Protein AF-A0ABD4SJQ8-F1 (afdb_monomer_lite)

Secondary structure (DSSP, 8-state):
----S-SHHHHTS-BTT------HHHHHHHHHHHH-TT--EEEE-S-HHHHHHHHHHHHHHHT-TT--SS------B---S-SS--SSB-HHHHHHHHHHHHTTT---B-GGGGG-S---GGGGGGGB-GGGPPEEEEE-

Foldseek 3Di:
DDPPPDQCCQAPNWAKQPDDDDDPVCVCVVVCVVVPFQPDWDWFFPDPVLVVQLVVQLCCLAANVVSDPHGDHMEIHHLFFFQPDDHNYHDLSSSLNSNPPRRPPDQQFDPVCRGGGGGDPVCSLVRGDPNGRIDTPDTD

Radius of gyration: 14.93 Å; chains: 1; bounding box: 33×36×36 Å

Sequence (140 aa):
MPGGGNIVNWLWTQLKDNNSQKTKTHWIDYWSKKAGKNKIQIWRPKDKAMREKVANYADYRFWSSTHSLTKNRHINYQIIQGTSAFNPNYCSRMVWQSFYHGSGNKNVIQTSTAGLTYIFPGALVNTFTSKYRPYKVGTY

pLDDT: mean 91.23, std 7.54, range [61.28, 98.25]

Organism: Lactobacillus delbrueckii subsp. lactis (NCBI:txid29397)

Structure (mmCIF, N/CA/C/O backbone):
data_AF-A0ABD4SJQ8-F1
#
_entry.id   AF-A0ABD4SJQ8-F1
#
loop_
_atom_site.group_PDB
_atom_site.id
_atom_site.type_symbol
_atom_site.label_atom_id
_atom_site.label_alt_id
_atom_site.label_comp_id
_atom_site.label_asym_id
_atom_site.label_entity_id
_atom_site.label_seq_id
_atom_site.pdbx_PDB_ins_code
_atom_site.Cartn_x
_atom_site.Cartn_y
_atom_site.Cartn_z
_atom_site.occupancy
_atom_site.B_iso_or_equiv
_atom_site.auth_seq_id
_atom_site.auth_comp_id
_atom_site.auth_asym_id
_atom_site.auth_atom_id
_atom_site.pdbx_PDB_model_num
ATOM 1 N N . MET A 1 1 ? 6.906 1.919 -4.989 1.00 69.88 1 MET A N 1
ATOM 2 C CA . MET A 1 1 ? 6.807 1.998 -6.458 1.00 69.88 1 MET A CA 1
ATOM 3 C C . MET A 1 1 ? 6.798 3.455 -6.912 1.00 69.88 1 MET A C 1
ATOM 5 O O . MET A 1 1 ? 5.724 4.042 -7.028 1.00 69.88 1 MET A O 1
ATOM 9 N N . PRO A 1 2 ? 7.973 4.088 -7.070 1.00 70.50 2 PRO A N 1
ATOM 10 C CA . PRO A 1 2 ? 8.077 5.393 -7.718 1.00 70.50 2 PRO A CA 1
ATOM 11 C C . PRO A 1 2 ? 7.833 5.251 -9.224 1.00 70.50 2 PRO A C 1
ATOM 13 O O . PRO A 1 2 ? 8.439 4.396 -9.847 1.00 70.50 2 PRO A O 1
ATOM 16 N N . GLY A 1 3 ? 7.005 6.102 -9.831 1.00 61.28 3 GLY A N 1
ATOM 17 C CA . GLY A 1 3 ? 6.809 6.054 -11.283 1.00 61.28 3 GLY A CA 1
ATOM 18 C C . GLY A 1 3 ? 8.084 6.373 -12.067 1.00 61.28 3 GLY A C 1
ATOM 19 O O . GLY A 1 3 ? 8.266 5.852 -13.141 1.00 61.28 3 GLY A O 1
ATOM 20 N N . GLY A 1 4 ? 9.024 7.174 -11.560 1.00 63.06 4 GLY A N 1
ATOM 21 C CA . GLY A 1 4 ? 10.221 7.510 -12.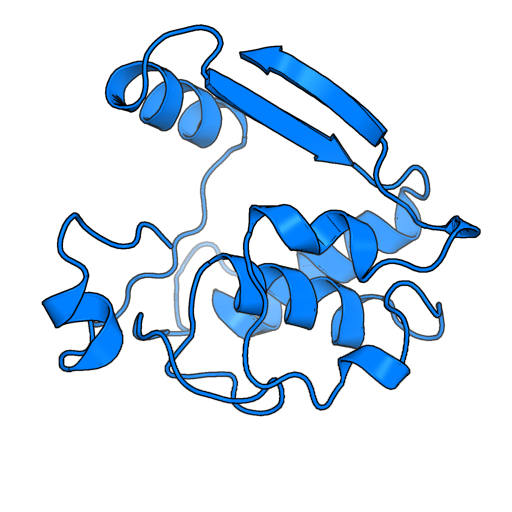347 1.00 63.06 4 GLY A CA 1
ATOM 22 C C . GLY A 1 4 ? 9.908 8.462 -13.508 1.00 63.06 4 GLY A C 1
ATOM 23 O O . GLY A 1 4 ? 10.136 8.136 -14.663 1.00 63.06 4 GLY A O 1
ATOM 24 N N . GLY A 1 5 ? 9.345 9.629 -13.175 1.00 65.00 5 GLY A N 1
ATOM 25 C CA . GLY A 1 5 ? 9.390 10.892 -13.931 1.00 65.00 5 GLY A CA 1
ATOM 26 C C . GLY A 1 5 ? 8.798 10.994 -15.345 1.00 65.00 5 GLY A C 1
ATOM 27 O O . GLY A 1 5 ? 8.558 12.115 -15.770 1.00 65.00 5 GLY A O 1
ATOM 28 N N . ASN A 1 6 ? 8.558 9.903 -16.074 1.00 74.62 6 ASN A N 1
ATOM 29 C CA . ASN A 1 6 ? 8.202 9.955 -17.493 1.00 74.62 6 ASN A CA 1
ATOM 30 C C . ASN A 1 6 ? 6.951 9.116 -17.795 1.00 74.62 6 ASN A C 1
ATOM 32 O O . ASN A 1 6 ? 7.002 7.890 -17.781 1.00 74.62 6 ASN A O 1
ATOM 36 N N . ILE A 1 7 ? 5.843 9.789 -18.121 1.00 74.44 7 ILE A N 1
ATOM 37 C CA . ILE A 1 7 ? 4.544 9.170 -18.430 1.00 74.44 7 ILE A CA 1
ATOM 38 C C . ILE A 1 7 ? 4.594 8.222 -19.639 1.00 74.44 7 ILE A C 1
ATOM 40 O O . ILE A 1 7 ? 3.905 7.202 -19.641 1.00 74.44 7 ILE A O 1
ATOM 44 N N . VAL A 1 8 ? 5.449 8.497 -20.632 1.00 72.38 8 VAL A N 1
ATOM 45 C CA . VAL A 1 8 ? 5.659 7.604 -21.784 1.00 72.38 8 VAL A CA 1
ATOM 46 C C . VAL A 1 8 ? 6.221 6.275 -21.295 1.00 72.38 8 VAL A C 1
ATOM 48 O O . VAL A 1 8 ? 5.725 5.220 -21.678 1.00 72.38 8 VAL A O 1
ATOM 51 N N . ASN A 1 9 ? 7.157 6.318 -20.345 1.00 72.25 9 ASN A N 1
ATOM 52 C CA . ASN A 1 9 ? 7.696 5.115 -19.720 1.00 72.25 9 ASN A CA 1
ATOM 53 C C . ASN A 1 9 ? 6.724 4.412 -18.770 1.00 72.25 9 ASN A C 1
ATOM 55 O O . ASN A 1 9 ? 7.033 3.341 -18.270 1.00 72.25 9 ASN A O 1
ATOM 59 N N . TRP A 1 10 ? 5.578 5.011 -18.453 1.00 78.50 10 TRP A N 1
ATOM 60 C CA . TRP A 1 10 ? 4.562 4.362 -17.622 1.00 78.50 10 TRP A CA 1
ATOM 61 C C . TRP A 1 10 ? 3.525 3.656 -18.475 1.00 78.50 10 TRP A C 1
ATOM 63 O O . TRP A 1 10 ? 2.957 2.668 -18.025 1.00 78.50 10 TRP A O 1
ATOM 73 N N . LEU A 1 11 ? 3.265 4.167 -19.677 1.00 80.81 11 LEU A N 1
ATOM 74 C CA . LEU A 1 11 ? 2.263 3.629 -20.592 1.00 80.81 11 LEU A CA 1
ATOM 75 C C . LEU A 1 11 ? 2.880 2.627 -21.577 1.00 80.81 11 LEU A C 1
ATOM 77 O O . LEU A 1 11 ? 2.298 1.571 -21.816 1.00 80.81 11 LEU A O 1
ATOM 81 N N . TRP A 1 12 ? 4.077 2.921 -22.088 1.00 77.56 12 TRP A N 1
ATOM 82 C CA . TRP A 1 12 ? 4.669 2.215 -23.230 1.00 77.56 12 TRP A CA 1
ATOM 83 C C . TRP A 1 12 ? 5.901 1.381 -22.893 1.00 77.56 12 TRP A C 1
ATOM 85 O O . TRP A 1 12 ? 6.202 0.431 -23.610 1.00 77.56 12 TRP A O 1
ATOM 95 N N . THR A 1 13 ? 6.604 1.693 -21.803 1.00 78.19 13 THR A N 1
ATOM 96 C CA . THR A 1 13 ? 7.737 0.885 -21.331 1.00 78.19 13 THR A CA 1
ATOM 97 C C . THR A 1 13 ? 7.471 0.360 -19.921 1.00 78.19 13 THR A C 1
ATOM 99 O O . THR A 1 13 ? 6.574 0.823 -19.221 1.00 78.19 13 THR A O 1
ATOM 102 N N . GLN A 1 14 ? 8.180 -0.698 -19.525 1.00 84.94 14 GLN A N 1
ATOM 103 C CA . GLN A 1 14 ? 8.078 -1.266 -18.183 1.00 84.94 14 GLN A CA 1
ATOM 104 C C . GLN A 1 14 ? 9.319 -0.892 -17.385 1.00 84.94 14 GLN A C 1
ATOM 106 O O . GLN A 1 14 ? 10.432 -1.257 -17.770 1.00 84.94 14 GLN A O 1
ATOM 111 N N . LEU A 1 15 ? 9.147 -0.240 -16.232 1.00 89.00 15 LEU A N 1
ATOM 112 C CA . LEU A 1 15 ? 10.263 -0.071 -15.300 1.00 89.00 15 LEU A CA 1
ATOM 113 C C . LEU A 1 15 ? 10.409 -1.346 -14.485 1.00 89.00 15 LEU A C 1
ATOM 115 O O . LEU A 1 15 ? 9.573 -1.648 -13.630 1.00 89.00 15 LEU A O 1
ATOM 119 N N . LYS A 1 16 ? 11.454 -2.113 -14.782 1.00 91.38 16 LYS A N 1
ATOM 120 C CA . LYS A 1 16 ? 11.667 -3.421 -14.169 1.00 91.38 16 LYS A CA 1
ATOM 121 C C . LYS A 1 16 ? 11.888 -3.306 -12.662 1.00 91.38 16 LYS A C 1
ATOM 123 O O . LYS A 1 16 ? 12.525 -2.373 -12.184 1.00 91.38 16 LYS A O 1
ATOM 128 N N . ASP A 1 17 ? 11.355 -4.284 -11.940 1.00 90.81 17 ASP A N 1
ATOM 129 C CA . ASP A 1 17 ? 11.630 -4.526 -10.522 1.00 90.81 17 ASP A CA 1
ATOM 130 C C . ASP A 1 17 ? 11.452 -3.327 -9.557 1.00 90.81 17 ASP A C 1
ATOM 132 O O . ASP A 1 17 ? 12.250 -3.077 -8.653 1.00 90.81 17 ASP A O 1
ATOM 136 N N . ASN A 1 18 ? 10.373 -2.565 -9.719 1.00 89.94 18 ASN A N 1
ATOM 137 C CA . ASN A 1 18 ? 10.247 -1.213 -9.166 1.00 89.94 18 ASN A CA 1
ATOM 138 C C . ASN A 1 18 ? 9.454 -1.122 -7.835 1.00 89.94 18 ASN A C 1
ATOM 140 O O . ASN A 1 18 ? 9.038 -0.052 -7.371 1.00 89.94 18 ASN A O 1
ATOM 144 N N . ASN A 1 19 ? 9.196 -2.254 -7.189 1.00 92.19 19 ASN A N 1
ATOM 145 C CA . ASN A 1 19 ? 8.655 -2.351 -5.830 1.00 92.19 19 ASN A CA 1
ATOM 146 C C . ASN A 1 19 ? 9.774 -2.347 -4.769 1.00 92.19 19 ASN A C 1
ATOM 148 O O . ASN A 1 19 ? 10.890 -2.800 -5.012 1.00 92.19 19 ASN A O 1
ATOM 152 N N . SER A 1 20 ? 9.478 -1.826 -3.575 1.00 91.31 20 SER A N 1
ATOM 153 C CA . SER A 1 20 ? 10.463 -1.659 -2.497 1.00 91.31 20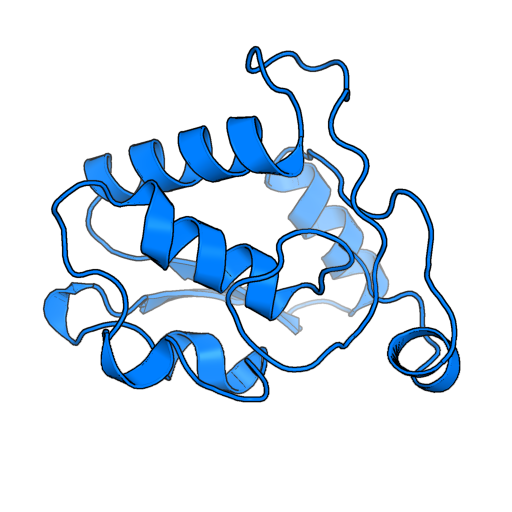 SER A CA 1
ATOM 154 C C . SER A 1 20 ? 9.811 -1.732 -1.120 1.00 91.31 20 SER A C 1
ATOM 156 O O . SER A 1 20 ? 8.759 -1.112 -0.935 1.00 91.31 20 SER A O 1
ATOM 158 N N . GLN A 1 21 ? 10.486 -2.344 -0.150 1.00 91.38 21 GLN A N 1
ATOM 159 C CA . GLN A 1 21 ? 10.155 -2.259 1.273 1.00 91.38 21 GLN A CA 1
ATOM 160 C C . GLN A 1 21 ? 11.025 -1.179 1.943 1.00 91.38 21 GLN A C 1
ATOM 162 O O . GLN A 1 21 ? 12.218 -1.067 1.662 1.00 91.38 21 GLN A O 1
ATOM 167 N N . LYS A 1 22 ? 10.422 -0.315 2.766 1.00 90.31 22 LYS A N 1
ATOM 168 C CA . LYS A 1 22 ? 11.111 0.773 3.482 1.00 90.31 22 LYS A CA 1
ATOM 169 C C . LYS A 1 22 ? 10.453 0.994 4.838 1.00 90.31 22 LYS A C 1
ATOM 171 O O . LYS A 1 22 ? 9.242 0.823 4.967 1.00 90.31 22 LYS A O 1
ATOM 176 N N . THR A 1 23 ? 11.226 1.447 5.821 1.00 90.56 23 THR A N 1
ATOM 177 C CA . THR A 1 23 ? 10.653 1.937 7.080 1.00 90.56 23 THR A CA 1
ATOM 178 C C . THR A 1 23 ? 9.833 3.205 6.831 1.00 90.56 23 THR A C 1
ATOM 180 O O . THR A 1 23 ? 10.082 3.949 5.877 1.00 90.56 23 THR A O 1
ATOM 183 N N . LYS A 1 24 ? 8.854 3.477 7.704 1.00 86.62 24 LYS A N 1
ATOM 184 C CA . LYS A 1 24 ? 8.017 4.685 7.621 1.00 86.62 24 LYS A CA 1
ATOM 185 C C . LYS A 1 24 ? 8.872 5.957 7.584 1.00 86.62 24 LYS A C 1
ATOM 187 O O . LYS A 1 24 ? 8.643 6.800 6.724 1.00 86.62 24 LYS A O 1
ATOM 192 N N . THR A 1 25 ? 9.834 6.080 8.500 1.00 89.06 25 THR A N 1
ATOM 193 C CA . THR A 1 25 ? 10.702 7.261 8.623 1.00 89.06 25 THR A CA 1
ATOM 194 C C . THR A 1 25 ? 11.511 7.471 7.352 1.00 89.06 25 THR A C 1
ATOM 196 O O . THR A 1 25 ? 11.397 8.520 6.732 1.00 89.06 25 THR A O 1
ATOM 199 N N . HIS A 1 26 ? 12.194 6.427 6.865 1.00 90.56 26 HIS A N 1
ATOM 200 C CA . HIS A 1 26 ? 12.933 6.519 5.608 1.00 90.56 26 HIS A CA 1
ATOM 201 C C . HIS A 1 26 ? 12.013 6.901 4.437 1.00 90.56 26 HIS A C 1
ATOM 203 O O . HIS A 1 26 ? 12.415 7.656 3.553 1.00 90.56 26 HIS A O 1
ATOM 209 N N . TRP A 1 27 ? 10.795 6.355 4.366 1.00 89.19 27 TRP A N 1
ATOM 210 C CA . TRP A 1 27 ? 9.871 6.676 3.278 1.00 89.19 27 TRP A CA 1
ATOM 211 C C . TRP A 1 27 ? 9.448 8.149 3.310 1.00 89.19 27 TRP A C 1
ATOM 213 O O . TRP A 1 27 ? 9.512 8.806 2.273 1.00 89.19 27 TRP A O 1
ATOM 223 N N . ILE A 1 28 ? 9.064 8.666 4.482 1.00 88.25 28 ILE A N 1
ATOM 224 C CA . ILE A 1 28 ? 8.676 10.073 4.650 1.00 88.25 28 ILE A CA 1
ATOM 225 C C . ILE A 1 28 ? 9.863 10.977 4.317 1.00 88.25 28 ILE A C 1
ATOM 227 O O . ILE A 1 28 ? 9.736 11.818 3.436 1.00 88.25 28 ILE A O 1
ATOM 231 N N . ASP A 1 29 ? 11.032 10.742 4.912 1.00 89.25 29 ASP A N 1
ATOM 232 C CA . ASP A 1 29 ? 12.210 11.594 4.721 1.00 89.25 29 ASP A CA 1
ATOM 233 C C . ASP A 1 29 ? 12.663 11.645 3.259 1.00 89.25 29 ASP A C 1
ATOM 235 O O . ASP A 1 29 ? 12.963 12.717 2.727 1.00 89.25 29 ASP A O 1
ATOM 239 N N . TYR A 1 30 ? 12.694 10.488 2.589 1.00 88.38 30 TYR A N 1
ATOM 240 C CA . TYR A 1 30 ? 13.072 10.401 1.179 1.00 88.38 30 TYR A CA 1
ATOM 241 C C . TYR A 1 30 ? 12.147 11.250 0.304 1.00 88.38 30 TYR A C 1
ATOM 243 O O . TYR A 1 30 ? 12.610 12.019 -0.541 1.00 88.38 30 TYR A O 1
ATOM 251 N N . TRP A 1 31 ? 10.834 11.123 0.500 1.00 86.38 31 TRP A N 1
ATOM 252 C CA . TRP A 1 31 ? 9.876 11.853 -0.317 1.00 86.38 31 TRP A CA 1
ATOM 253 C C . TRP A 1 31 ? 9.765 13.321 0.085 1.00 86.38 31 TRP A C 1
ATOM 255 O O . TRP A 1 31 ? 9.581 14.141 -0.807 1.00 86.38 31 TRP A O 1
ATOM 265 N N . SER A 1 32 ? 9.917 13.685 1.363 1.00 86.88 32 SER A N 1
ATOM 266 C CA . SER A 1 32 ? 9.873 15.086 1.807 1.00 86.88 32 SER A CA 1
ATOM 267 C C . SER A 1 32 ? 11.014 15.879 1.176 1.00 86.88 32 SER A C 1
ATOM 269 O O . SER A 1 32 ? 10.813 17.010 0.737 1.00 86.88 32 SER A O 1
ATOM 271 N N . LYS A 1 33 ? 12.197 15.262 1.039 1.00 87.38 33 LYS A N 1
ATOM 272 C CA . LYS A 1 33 ? 13.334 15.847 0.310 1.00 87.38 33 LYS A CA 1
ATOM 273 C C . LYS A 1 33 ? 13.045 16.032 -1.182 1.00 87.38 33 LYS A C 1
ATOM 275 O O . LYS A 1 33 ? 13.502 17.004 -1.768 1.00 87.38 33 LYS A O 1
ATOM 280 N N . LYS A 1 34 ? 12.298 15.111 -1.798 1.00 84.62 34 LYS A N 1
ATOM 281 C CA . LYS A 1 34 ? 12.059 15.096 -3.251 1.00 84.62 34 LYS A CA 1
ATOM 282 C C . LYS A 1 34 ? 10.858 15.935 -3.698 1.00 84.62 34 LYS A C 1
ATOM 284 O O . LYS A 1 34 ? 10.911 16.546 -4.755 1.00 84.62 34 LYS A O 1
ATOM 289 N N . ALA A 1 35 ? 9.772 15.923 -2.930 1.00 81.19 35 ALA A N 1
ATOM 290 C CA . ALA A 1 35 ? 8.525 16.621 -3.242 1.00 81.19 35 ALA A CA 1
ATOM 291 C C . ALA A 1 35 ? 8.434 18.010 -2.587 1.00 81.19 35 ALA A C 1
ATOM 293 O O . ALA A 1 35 ? 7.605 18.819 -2.997 1.00 81.19 35 ALA A O 1
ATOM 294 N N . GLY A 1 36 ? 9.273 18.286 -1.584 1.00 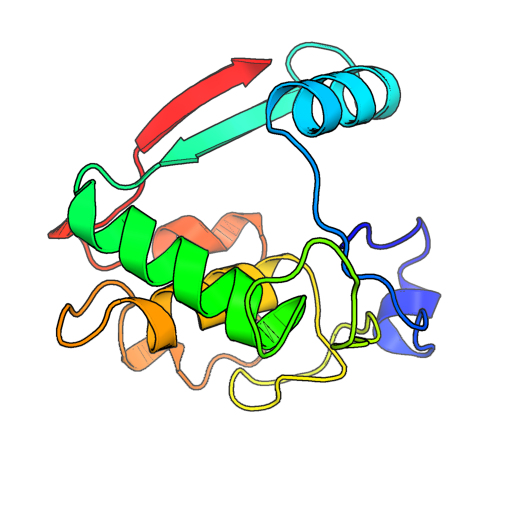79.31 36 GLY A N 1
ATOM 295 C CA . GLY A 1 36 ? 9.184 19.469 -0.734 1.00 79.31 36 GLY A CA 1
ATOM 296 C C . GLY A 1 36 ? 8.352 19.222 0.530 1.00 79.31 36 GLY A C 1
ATOM 297 O O . GLY A 1 36 ? 7.517 18.316 0.587 1.00 79.31 36 GLY A O 1
ATOM 298 N N . LYS A 1 37 ? 8.594 20.044 1.560 1.00 77.06 37 LYS A N 1
ATOM 299 C CA . LYS A 1 37 ? 7.869 19.992 2.842 1.00 77.06 37 LYS A CA 1
ATOM 300 C C . LYS A 1 37 ? 6.367 20.226 2.637 1.00 77.06 37 LYS A C 1
ATOM 302 O O . LYS A 1 37 ? 5.973 21.014 1.776 1.00 77.06 37 LYS A O 1
ATOM 307 N N . ASN A 1 38 ? 5.539 19.598 3.470 1.00 80.56 38 ASN A N 1
ATOM 308 C CA . ASN A 1 38 ? 4.074 19.729 3.479 1.00 80.56 38 ASN A CA 1
ATOM 309 C C . ASN A 1 38 ? 3.363 19.237 2.203 1.00 80.56 38 ASN A C 1
ATOM 311 O O . ASN A 1 38 ? 2.237 19.651 1.911 1.00 80.56 38 ASN A O 1
ATOM 315 N N . LYS A 1 39 ? 4.000 18.358 1.424 1.00 85.81 39 LYS A N 1
ATOM 316 C CA . LYS A 1 39 ? 3.422 17.781 0.196 1.00 85.81 39 LYS A CA 1
ATOM 317 C C . LYS A 1 39 ? 3.006 16.325 0.359 1.00 85.81 39 LYS A C 1
ATOM 319 O O . LYS A 1 39 ? 2.292 15.798 -0.492 1.00 85.81 39 LYS A O 1
ATOM 324 N N . ILE A 1 40 ? 3.400 15.674 1.452 1.00 88.44 40 ILE A N 1
ATOM 325 C CA . ILE A 1 40 ? 3.093 14.268 1.696 1.00 88.44 40 ILE A CA 1
ATOM 326 C C . ILE A 1 40 ? 1.942 14.181 2.671 1.00 88.44 40 ILE A C 1
ATOM 328 O O . ILE A 1 40 ? 1.968 14.772 3.744 1.00 88.44 40 ILE A O 1
ATOM 332 N N . GLN A 1 41 ? 0.935 13.392 2.322 1.00 90.25 41 GLN A N 1
ATOM 333 C CA . GLN A 1 41 ? -0.180 13.113 3.211 1.00 90.25 41 GLN A CA 1
ATOM 334 C C . GLN A 1 41 ? -0.193 11.640 3.581 1.00 90.25 41 GLN A C 1
ATOM 336 O O . GLN A 1 41 ? -0.049 10.770 2.723 1.00 90.25 41 GLN A O 1
ATOM 341 N N . ILE A 1 42 ? -0.424 11.362 4.860 1.00 90.94 42 ILE A N 1
ATOM 342 C CA . ILE A 1 42 ? -0.646 10.002 5.341 1.00 90.94 42 ILE A CA 1
ATOM 343 C C . ILE A 1 42 ? -2.131 9.828 5.612 1.00 90.94 42 ILE A C 1
ATOM 345 O O . ILE A 1 42 ? -2.718 10.568 6.399 1.00 90.94 42 ILE A O 1
ATOM 349 N N . TRP A 1 43 ? -2.720 8.818 4.983 1.00 94.81 43 TRP A N 1
ATOM 350 C CA . TRP A 1 43 ? -4.115 8.431 5.152 1.00 94.81 43 TRP A CA 1
ATOM 351 C C . TRP A 1 43 ? -4.184 7.017 5.720 1.00 94.81 43 TRP A C 1
ATOM 353 O O . TRP A 1 43 ? -3.368 6.163 5.366 1.00 94.81 43 TRP A O 1
ATOM 363 N N . ARG A 1 44 ? -5.121 6.759 6.638 1.00 95.75 44 ARG A N 1
ATOM 364 C CA . ARG A 1 44 ? -5.173 5.484 7.366 1.00 95.75 44 ARG A CA 1
ATOM 365 C C . ARG A 1 44 ? -6.608 5.050 7.692 1.00 95.75 44 ARG A C 1
ATOM 367 O O . ARG A 1 44 ? -7.355 5.843 8.255 1.00 95.7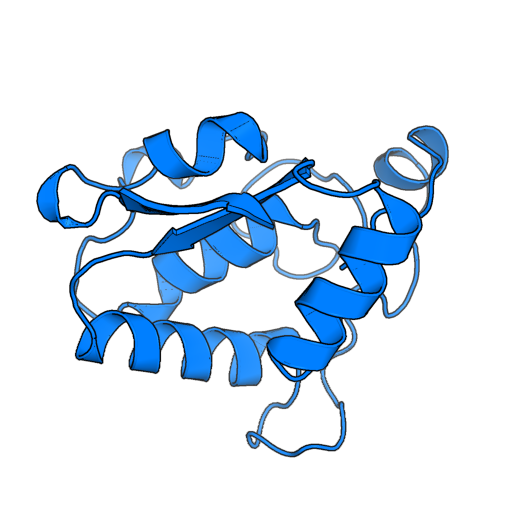5 44 ARG A O 1
ATOM 374 N N . PRO A 1 45 ? -6.997 3.793 7.416 1.00 96.62 45 PRO A N 1
ATOM 375 C CA . PRO A 1 45 ? -8.205 3.196 7.995 1.00 96.62 45 PRO A CA 1
ATOM 376 C C . PRO A 1 45 ? -8.109 3.033 9.522 1.00 96.62 45 PRO A C 1
ATOM 378 O O . PRO A 1 45 ? -7.047 2.696 10.045 1.00 96.62 45 PRO A O 1
ATOM 381 N N . LYS A 1 46 ? -9.210 3.206 10.262 1.00 96.31 46 LYS A N 1
ATOM 382 C CA . LYS A 1 46 ? -9.192 3.112 11.740 1.00 96.31 46 LYS A CA 1
ATOM 383 C C . LYS A 1 46 ? -8.865 1.700 12.255 1.00 96.31 46 LYS A C 1
ATOM 385 O O . LYS A 1 46 ? -8.050 1.553 13.164 1.00 96.31 46 LYS A O 1
ATOM 390 N N . ASP A 1 47 ? -9.437 0.670 11.633 1.00 96.94 47 ASP A N 1
ATOM 391 C CA . ASP A 1 47 ? -9.311 -0.737 12.046 1.00 96.94 47 ASP A CA 1
ATOM 392 C C . ASP A 1 47 ? -7.853 -1.236 11.983 1.00 96.94 47 ASP A C 1
ATOM 394 O O . ASP A 1 47 ? -7.280 -1.397 10.903 1.00 96.94 47 ASP A O 1
ATOM 398 N N . LYS A 1 48 ? -7.237 -1.455 13.153 1.00 96.38 48 LYS A N 1
ATOM 399 C CA . LYS A 1 48 ? -5.831 -1.870 13.275 1.00 96.38 48 LYS A CA 1
ATOM 400 C C . LYS A 1 48 ? -5.594 -3.295 12.781 1.00 96.38 48 LYS A C 1
ATOM 402 O O . LYS A 1 48 ? -4.711 -3.483 11.950 1.00 96.38 48 LYS A O 1
ATOM 407 N N . ALA A 1 49 ? -6.400 -4.252 13.233 1.00 96.31 49 ALA A N 1
ATOM 408 C CA . ALA A 1 49 ? -6.237 -5.659 12.874 1.00 96.31 49 ALA A CA 1
ATOM 409 C C . ALA A 1 49 ? -6.401 -5.879 11.361 1.00 96.31 49 ALA A C 1
ATOM 411 O O . ALA A 1 49 ? -5.667 -6.651 10.751 1.00 96.31 49 ALA A O 1
ATOM 412 N N . MET A 1 50 ? -7.329 -5.156 10.722 1.00 97.50 50 MET A N 1
ATOM 413 C CA . MET A 1 50 ? -7.461 -5.174 9.263 1.00 97.50 50 MET A CA 1
ATOM 414 C C . MET A 1 50 ? -6.210 -4.624 8.571 1.00 97.50 50 MET A C 1
ATOM 416 O O . MET A 1 50 ? -5.705 -5.252 7.643 1.00 97.50 50 MET A O 1
ATOM 420 N N . ARG A 1 51 ? -5.679 -3.480 9.028 1.00 96.56 51 ARG A N 1
ATOM 421 C CA . ARG A 1 51 ? -4.463 -2.889 8.445 1.00 96.56 51 ARG A CA 1
ATOM 422 C C . ARG A 1 51 ? -3.261 -3.824 8.535 1.00 96.56 51 ARG A C 1
ATOM 424 O O . ARG A 1 51 ? -2.471 -3.858 7.601 1.00 96.56 51 ARG A O 1
ATOM 431 N N . GLU A 1 52 ? -3.125 -4.562 9.630 1.00 97.06 52 GLU A N 1
ATOM 432 C CA . GLU A 1 52 ? -2.049 -5.541 9.814 1.00 97.06 52 GLU A CA 1
ATOM 433 C C . GLU A 1 52 ? -2.183 -6.714 8.840 1.00 97.06 52 GLU A C 1
ATOM 435 O O . GLU A 1 52 ? -1.197 -7.098 8.217 1.00 97.06 52 GLU A O 1
ATOM 440 N N . LYS A 1 53 ? -3.398 -7.230 8.619 1.00 98.00 53 LYS A N 1
ATOM 441 C CA . LYS A 1 53 ? -3.646 -8.258 7.592 1.00 98.00 53 LYS A CA 1
ATOM 442 C C . LYS A 1 53 ? -3.304 -7.762 6.188 1.00 98.00 53 LYS A C 1
ATOM 444 O O . LYS A 1 53 ? -2.595 -8.442 5.453 1.00 98.00 53 LYS A O 1
ATOM 449 N N . VAL A 1 54 ? -3.731 -6.545 5.852 1.00 98.25 54 VAL A N 1
ATOM 450 C CA . VAL A 1 54 ? -3.430 -5.920 4.557 1.00 98.25 54 VAL A CA 1
ATOM 451 C C . VAL A 1 54 ? -1.929 -5.697 4.373 1.00 98.25 54 VAL A C 1
ATOM 453 O O . VAL A 1 54 ? -1.411 -5.944 3.287 1.00 98.25 54 VAL A O 1
ATOM 456 N N . ALA A 1 55 ? -1.219 -5.263 5.418 1.00 96.69 55 ALA A N 1
ATOM 457 C CA . ALA A 1 55 ? 0.231 -5.087 5.374 1.00 96.69 55 ALA A CA 1
ATOM 458 C C . ALA A 1 55 ? 0.960 -6.421 5.156 1.00 96.69 55 ALA A C 1
ATOM 460 O O . ALA A 1 55 ? 1.820 -6.493 4.282 1.00 96.69 55 ALA A O 1
ATOM 461 N N . ASN A 1 56 ? 0.567 -7.477 5.880 1.00 97.50 56 ASN A N 1
ATOM 462 C CA . ASN A 1 56 ? 1.096 -8.827 5.668 1.00 97.50 56 ASN A CA 1
ATOM 463 C C . ASN A 1 56 ? 0.838 -9.299 4.233 1.00 97.50 56 ASN A C 1
ATOM 465 O O . ASN A 1 56 ? 1.759 -9.724 3.545 1.00 97.50 56 ASN A O 1
ATOM 469 N N . TYR A 1 57 ? -0.390 -9.161 3.731 1.00 98.06 57 TYR A N 1
ATOM 470 C CA . TYR A 1 57 ? -0.704 -9.546 2.357 1.00 98.06 57 TYR A CA 1
ATOM 471 C C . TYR A 1 57 ? 0.133 -8.775 1.328 1.00 98.06 57 TYR A C 1
ATOM 473 O O . TYR A 1 57 ? 0.649 -9.372 0.385 1.00 98.06 57 TYR A O 1
ATOM 481 N N . ALA A 1 58 ? 0.285 -7.458 1.500 1.00 97.62 58 ALA A N 1
ATOM 482 C CA . ALA A 1 58 ? 1.079 -6.634 0.595 1.00 97.62 58 ALA A CA 1
ATOM 483 C C . ALA A 1 58 ? 2.547 -7.084 0.560 1.00 97.62 58 ALA A C 1
ATOM 485 O O . ALA A 1 58 ? 3.136 -7.179 -0.515 1.00 97.62 58 ALA A O 1
ATOM 486 N N . ASP A 1 59 ? 3.111 -7.399 1.723 1.00 97.06 59 ASP A N 1
ATOM 487 C CA . ASP A 1 59 ? 4.470 -7.909 1.858 1.00 97.06 59 ASP A CA 1
ATOM 488 C C . ASP A 1 59 ? 4.636 -9.286 1.188 1.00 97.06 59 ASP A C 1
ATOM 490 O O . ASP A 1 59 ? 5.472 -9.449 0.297 1.00 97.06 59 ASP A O 1
ATOM 494 N N . TYR A 1 60 ? 3.745 -10.234 1.489 1.00 97.31 60 TYR A N 1
ATOM 495 C CA . TYR A 1 60 ? 3.718 -11.561 0.863 1.00 97.31 60 TYR A CA 1
ATOM 496 C C . TYR A 1 60 ? 3.601 -11.500 -0.669 1.00 97.31 60 TYR A C 1
ATOM 498 O O . TYR A 1 60 ? 4.300 -12.197 -1.420 1.00 97.31 60 TYR A O 1
ATOM 506 N N . ARG A 1 61 ? 2.669 -10.670 -1.151 1.00 97.12 61 ARG A N 1
ATOM 507 C CA . ARG A 1 61 ? 2.281 -10.618 -2.562 1.00 97.12 61 ARG A CA 1
ATOM 508 C C . ARG A 1 61 ? 3.275 -9.835 -3.405 1.00 97.12 61 ARG A C 1
ATOM 510 O O . ARG A 1 61 ? 3.555 -10.240 -4.533 1.00 97.12 61 ARG A O 1
ATOM 517 N N . PHE A 1 62 ? 3.773 -8.720 -2.876 1.00 97.00 62 PHE A N 1
ATOM 518 C CA . PHE A 1 62 ? 4.537 -7.733 -3.630 1.00 97.00 62 PHE A CA 1
ATOM 519 C C . PHE A 1 62 ? 5.959 -7.529 -3.115 1.00 97.00 62 PHE A C 1
ATOM 521 O O . PHE A 1 62 ? 6.608 -6.621 -3.614 1.00 97.00 62 PHE A O 1
ATOM 528 N N . TRP A 1 63 ? 6.476 -8.296 -2.154 1.00 96.75 63 TRP A N 1
ATOM 529 C CA . TRP A 1 63 ? 7.875 -8.172 -1.719 1.00 96.75 63 TRP A CA 1
ATOM 530 C C . TRP A 1 63 ? 8.570 -9.522 -1.538 1.00 96.75 63 TRP A C 1
ATOM 532 O O . TRP A 1 63 ? 9.535 -9.812 -2.254 1.00 96.75 63 TRP A O 1
ATOM 542 N N . SER A 1 64 ? 8.065 -10.354 -0.627 1.00 97.25 64 SER A N 1
ATOM 543 C CA . SER A 1 64 ? 8.683 -11.626 -0.264 1.00 97.25 64 SER A CA 1
ATOM 544 C C . SER A 1 64 ? 7.638 -12.682 0.066 1.00 97.25 64 SER A C 1
ATOM 546 O O . SER A 1 64 ? 6.857 -12.513 0.995 1.00 97.25 64 SER A O 1
ATOM 548 N N . SER A 1 65 ? 7.649 -13.815 -0.641 1.00 96.50 65 SER A N 1
ATOM 549 C CA . SER A 1 65 ? 6.710 -14.924 -0.395 1.00 96.50 65 SER A CA 1
ATOM 550 C C . SER A 1 65 ? 6.835 -15.572 0.990 1.00 96.50 65 SER A C 1
ATOM 552 O O . SER A 1 65 ? 6.009 -16.414 1.330 1.00 96.50 65 SER A O 1
ATOM 554 N N . THR A 1 66 ? 7.867 -15.222 1.756 1.00 96.56 66 THR A N 1
ATOM 555 C CA . THR A 1 66 ? 8.156 -15.739 3.101 1.00 96.56 66 THR A CA 1
ATOM 556 C C . THR A 1 66 ? 8.251 -14.630 4.149 1.00 96.56 66 THR A C 1
ATOM 558 O O . THR A 1 66 ? 8.737 -14.880 5.247 1.00 96.56 66 THR A O 1
ATOM 561 N N . HIS A 1 67 ? 7.825 -13.405 3.821 1.00 94.69 67 HIS A N 1
ATOM 562 C CA . HIS A 1 67 ? 7.979 -12.223 4.680 1.00 94.69 67 HIS A CA 1
ATOM 563 C C . HIS A 1 67 ? 9.430 -11.857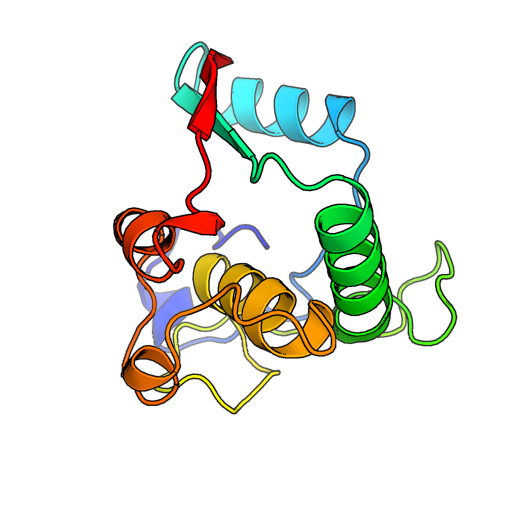 5.025 1.00 94.69 67 HIS A C 1
ATOM 565 O O . HIS A 1 67 ? 9.710 -11.200 6.028 1.00 94.69 67 HIS A O 1
ATOM 571 N N . SER A 1 68 ? 10.379 -12.283 4.189 1.00 93.88 68 SER A N 1
ATOM 572 C CA . SER A 1 68 ? 11.790 -11.967 4.377 1.00 93.88 68 SER A CA 1
ATOM 573 C C . SER A 1 68 ? 12.097 -10.511 4.021 1.00 93.88 68 SER A C 1
ATOM 575 O O . SER A 1 68 ? 11.478 -9.908 3.142 1.00 93.88 68 SER A O 1
ATOM 577 N N . LEU A 1 69 ? 13.140 -9.967 4.650 1.00 92.44 69 LEU A N 1
ATOM 578 C CA . LEU A 1 69 ? 13.767 -8.715 4.222 1.00 92.44 69 LEU A CA 1
ATOM 579 C C . LEU A 1 69 ? 14.438 -8.852 2.847 1.00 92.44 69 LEU A C 1
ATOM 581 O O . LEU A 1 69 ? 14.672 -7.848 2.181 1.00 92.44 69 LEU A O 1
ATOM 585 N N . THR A 1 70 ? 14.711 -10.078 2.395 1.00 95.12 70 THR A N 1
ATOM 586 C CA . THR A 1 70 ? 15.190 -10.343 1.039 1.00 95.12 70 THR A CA 1
ATOM 587 C C . THR A 1 70 ? 14.015 -10.416 0.071 1.00 95.12 70 THR A C 1
ATOM 589 O O . THR A 1 70 ? 13.098 -11.234 0.213 1.00 95.12 70 THR A O 1
ATOM 592 N N . LYS A 1 71 ? 14.068 -9.558 -0.947 1.00 95.94 71 LYS A N 1
ATOM 593 C CA . LYS A 1 71 ? 13.093 -9.500 -2.033 1.00 95.94 71 LYS A CA 1
ATOM 594 C C . LYS A 1 71 ? 13.157 -10.763 -2.889 1.00 95.94 71 LYS A C 1
ATOM 596 O O . LYS A 1 71 ? 14.229 -11.127 -3.360 1.00 95.94 71 LYS A O 1
ATOM 601 N N . ASN A 1 72 ? 12.002 -11.368 -3.155 1.00 96.88 72 ASN A N 1
ATOM 602 C CA . ASN A 1 72 ? 11.862 -12.422 -4.171 1.00 96.88 72 ASN A CA 1
ATOM 603 C C . ASN A 1 72 ? 10.635 -12.229 -5.086 1.00 96.88 72 ASN A C 1
ATOM 605 O O . ASN A 1 72 ? 10.373 -13.036 -5.978 1.00 96.88 72 ASN A O 1
ATOM 609 N N . ARG A 1 73 ? 9.861 -11.156 -4.874 1.00 96.69 73 ARG A N 1
ATOM 610 C CA . ARG A 1 73 ? 8.773 -10.728 -5.755 1.00 96.69 73 ARG A CA 1
ATOM 611 C C . ARG A 1 73 ? 9.214 -9.497 -6.535 1.00 96.69 73 ARG A C 1
ATOM 613 O O . ARG A 1 73 ? 9.361 -8.413 -5.966 1.00 96.69 73 ARG A O 1
ATOM 620 N N . HIS A 1 74 ? 9.369 -9.663 -7.841 1.00 95.31 74 HIS A N 1
ATOM 621 C CA . HIS A 1 74 ? 9.824 -8.609 -8.740 1.00 95.31 74 HIS A CA 1
ATOM 622 C C . HIS A 1 74 ? 8.654 -8.080 -9.569 1.00 95.31 74 HIS A C 1
ATOM 624 O O . HIS A 1 74 ? 8.124 -8.787 -10.427 1.00 95.31 74 HIS A O 1
ATOM 630 N N . ILE A 1 75 ? 8.206 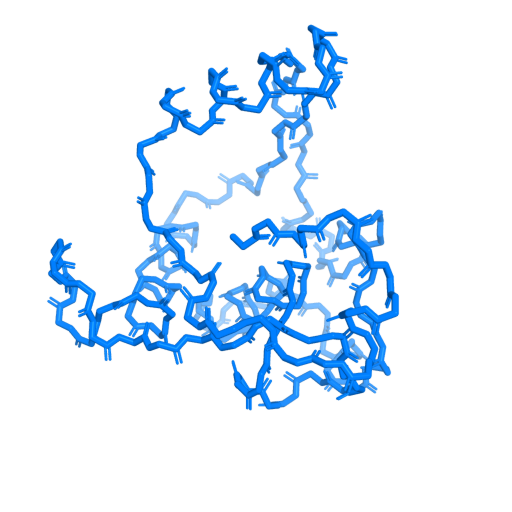-6.856 -9.275 1.00 95.31 75 ILE A N 1
ATOM 631 C CA . ILE A 1 75 ? 7.028 -6.253 -9.910 1.00 95.31 75 ILE A CA 1
ATOM 632 C C . ILE A 1 75 ? 7.477 -5.110 -10.817 1.00 95.31 75 ILE A C 1
ATOM 634 O O . ILE A 1 75 ? 8.057 -4.124 -10.356 1.00 95.31 75 ILE A O 1
ATOM 638 N N . ASN A 1 76 ? 7.170 -5.220 -12.105 1.00 94.25 76 ASN A N 1
ATOM 639 C CA . ASN A 1 76 ? 7.445 -4.174 -13.082 1.00 94.25 76 ASN A CA 1
ATOM 640 C C . ASN A 1 76 ? 6.428 -3.043 -12.928 1.00 94.25 76 ASN A C 1
ATOM 642 O O . ASN A 1 76 ? 5.247 -3.295 -12.694 1.00 94.25 76 ASN A O 1
ATOM 646 N N . TYR A 1 77 ? 6.864 -1.794 -13.072 1.00 93.31 77 TYR A N 1
ATOM 647 C CA . TYR A 1 77 ? 5.961 -0.650 -13.093 1.00 93.31 77 TYR A CA 1
ATOM 648 C C . TYR A 1 77 ? 5.427 -0.407 -14.500 1.00 93.31 77 TYR A C 1
ATOM 650 O O . TYR A 1 77 ? 6.220 -0.185 -15.413 1.00 93.31 77 TYR A O 1
ATOM 658 N N . GLN A 1 78 ? 4.104 -0.402 -14.646 1.00 92.56 78 GLN A N 1
ATOM 659 C CA . GLN A 1 78 ? 3.400 0.048 -15.846 1.00 92.56 78 GLN A CA 1
ATOM 660 C C . GLN A 1 78 ? 1.948 0.379 -15.489 1.00 92.56 78 GLN A C 1
ATOM 662 O O . GLN A 1 78 ? 1.305 -0.339 -14.717 1.00 92.56 78 GLN A O 1
ATOM 667 N N . ILE A 1 79 ? 1.418 1.450 -16.070 1.00 91.25 79 ILE A N 1
ATOM 668 C CA . ILE A 1 79 ? -0.005 1.774 -16.045 1.00 91.25 79 ILE A CA 1
ATOM 669 C C . ILE A 1 79 ? -0.682 0.907 -17.103 1.00 91.25 79 ILE A C 1
ATOM 671 O O . ILE A 1 79 ? -0.643 1.203 -18.293 1.00 91.25 79 ILE A O 1
ATOM 675 N N . ILE A 1 80 ? -1.303 -0.175 -16.647 1.00 91.75 80 ILE A N 1
ATOM 676 C CA . ILE A 1 80 ? -2.116 -1.058 -17.485 1.00 91.75 80 ILE A CA 1
ATOM 677 C C . ILE A 1 80 ? -3.573 -1.012 -17.030 1.00 91.75 80 ILE A C 1
ATOM 679 O O . ILE A 1 80 ? -3.873 -0.638 -15.891 1.00 91.75 80 ILE A O 1
ATOM 683 N N . GLN A 1 81 ? -4.465 -1.430 -17.921 1.00 92.38 81 GLN A N 1
ATOM 684 C CA . GLN A 1 81 ? -5.891 -1.499 -17.636 1.00 92.38 81 GLN A CA 1
ATOM 685 C C . GLN A 1 81 ? -6.233 -2.641 -16.670 1.00 92.38 81 GLN A C 1
ATOM 687 O O . GLN A 1 81 ? -5.552 -3.669 -16.614 1.00 92.38 81 GLN A O 1
ATOM 692 N N . GLY A 1 82 ? -7.313 -2.446 -15.916 1.00 91.38 82 GLY A N 1
ATOM 693 C CA . GLY A 1 82 ? -7.913 -3.447 -15.046 1.00 91.38 82 GLY A CA 1
ATOM 694 C C . GLY A 1 82 ? -7.226 -3.610 -13.688 1.00 91.38 82 GLY A C 1
ATOM 695 O O . GLY A 1 82 ? -6.175 -3.037 -13.379 1.00 91.38 82 GLY A O 1
ATOM 696 N N . THR A 1 83 ? -7.852 -4.434 -12.854 1.00 91.31 83 THR A N 1
ATOM 697 C CA . THR A 1 83 ? -7.544 -4.625 -11.425 1.00 91.31 83 THR A CA 1
ATOM 698 C C . THR A 1 83 ? -7.075 -6.041 -11.084 1.00 91.31 83 THR A C 1
ATOM 700 O O . THR A 1 83 ? -6.561 -6.248 -9.988 1.00 91.31 83 THR A O 1
ATOM 703 N N . SER A 1 84 ? -7.220 -7.010 -11.991 1.00 89.38 84 SER A N 1
ATOM 704 C CA . SER A 1 84 ? -6.970 -8.436 -11.728 1.00 89.38 84 SER A CA 1
ATOM 705 C C . SER A 1 84 ? -5.497 -8.843 -11.854 1.00 89.38 84 SER A C 1
ATOM 707 O O . SER A 1 84 ? -5.017 -9.686 -11.097 1.00 89.38 84 SER A O 1
ATOM 709 N N . ALA A 1 85 ? -4.755 -8.240 -12.786 1.00 92.19 85 ALA A N 1
ATOM 710 C CA . ALA A 1 85 ? -3.342 -8.538 -12.996 1.00 92.19 85 ALA A CA 1
ATOM 711 C C . ALA A 1 85 ? -2.453 -7.884 -11.924 1.00 92.19 85 ALA A C 1
ATOM 713 O O . ALA A 1 85 ? -2.599 -6.705 -11.593 1.00 92.19 85 ALA A O 1
ATOM 714 N N . PHE A 1 86 ? -1.485 -8.642 -11.402 1.00 94.31 86 PHE A N 1
ATOM 715 C CA . PHE A 1 86 ? -0.595 -8.187 -10.324 1.00 94.31 86 PHE A CA 1
ATOM 716 C C . PHE A 1 86 ? 0.795 -7.739 -10.803 1.00 94.31 86 PHE A C 1
ATOM 718 O O . PHE A 1 86 ? 1.480 -7.046 -10.051 1.00 94.31 86 PHE A O 1
ATOM 725 N N . ASN A 1 87 ? 1.205 -8.111 -12.022 1.00 94.56 87 ASN A N 1
ATOM 726 C CA . ASN A 1 87 ? 2.461 -7.708 -12.665 1.00 94.56 87 ASN A CA 1
ATOM 727 C C . ASN A 1 87 ? 2.241 -7.592 -14.195 1.00 94.56 87 ASN A C 1
ATOM 729 O O . ASN A 1 87 ? 1.692 -8.540 -14.757 1.00 94.56 87 ASN A O 1
ATOM 733 N N . PRO A 1 88 ? 2.620 -6.484 -14.867 1.00 93.81 88 PRO A N 1
ATOM 734 C CA . PRO A 1 88 ? 3.139 -5.234 -14.294 1.00 93.81 88 PRO A CA 1
ATOM 735 C C . PRO A 1 88 ? 2.108 -4.576 -13.374 1.00 93.81 88 PRO A C 1
ATOM 737 O O . PRO A 1 88 ? 0.989 -5.061 -13.272 1.00 93.81 88 PRO A O 1
ATOM 740 N N . ASN A 1 89 ? 2.474 -3.541 -12.622 1.00 94.94 89 ASN A N 1
ATOM 741 C CA . ASN A 1 89 ? 1.595 -2.853 -11.673 1.00 94.94 89 ASN A CA 1
ATOM 742 C C . ASN A 1 89 ? 1.948 -1.373 -11.540 1.00 94.94 89 ASN A C 1
ATOM 744 O O . ASN A 1 89 ? 2.980 -0.930 -12.020 1.00 94.94 89 ASN A O 1
ATOM 748 N N . TYR A 1 90 ? 1.113 -0.596 -10.861 1.00 93.62 90 TYR A N 1
ATOM 749 C CA . TYR A 1 90 ? 1.393 0.808 -10.572 1.00 93.62 90 TYR A CA 1
ATOM 750 C C . TYR A 1 90 ? 0.959 1.172 -9.154 1.00 93.62 90 TYR A C 1
ATOM 752 O O . TYR A 1 90 ? 0.273 0.413 -8.468 1.00 93.62 90 TYR A O 1
ATOM 760 N N . CYS A 1 91 ? 1.411 2.338 -8.689 1.00 92.25 91 CYS A N 1
ATOM 761 C CA . CYS A 1 91 ? 1.392 2.707 -7.274 1.00 92.25 91 CYS A CA 1
ATOM 762 C C . CYS A 1 91 ? 0.007 2.579 -6.622 1.00 92.25 91 CYS A C 1
ATOM 764 O O . CYS A 1 91 ? -0.122 1.920 -5.594 1.00 92.25 91 CYS A O 1
ATOM 766 N N . SER A 1 92 ? -1.025 3.172 -7.215 1.00 94.75 92 SER A N 1
ATOM 767 C CA . SER A 1 92 ? -2.382 3.181 -6.665 1.00 94.75 92 SER A CA 1
ATOM 768 C C . SER A 1 92 ? -3.096 1.839 -6.804 1.00 94.75 92 SER A C 1
ATOM 770 O O . SER A 1 92 ? -3.791 1.438 -5.871 1.00 94.75 92 SER A O 1
ATOM 772 N N . ARG A 1 93 ? -2.888 1.098 -7.900 1.00 96.06 93 ARG A N 1
ATOM 773 C CA . ARG A 1 93 ? -3.474 -0.240 -8.048 1.00 96.06 93 ARG A CA 1
ATOM 774 C C . ARG A 1 93 ? -2.886 -1.246 -7.069 1.00 96.06 93 ARG A C 1
ATOM 776 O O . ARG A 1 93 ? -3.645 -2.007 -6.483 1.00 96.06 93 ARG A O 1
ATOM 783 N N . MET A 1 94 ? -1.578 -1.215 -6.826 1.00 96.56 94 MET A N 1
ATOM 784 C CA . MET A 1 94 ? -0.946 -2.085 -5.829 1.00 96.56 94 MET A CA 1
ATOM 785 C C . MET A 1 94 ? -1.536 -1.853 -4.426 1.00 96.56 94 MET A C 1
ATOM 787 O O . MET A 1 94 ? -1.803 -2.812 -3.698 1.00 96.56 94 MET A O 1
ATOM 791 N N . VAL A 1 95 ? -1.809 -0.594 -4.052 1.00 96.94 95 VAL A N 1
ATOM 792 C CA . VAL A 1 95 ? -2.483 -0.280 -2.778 1.00 96.94 95 VAL A CA 1
ATOM 793 C C . VAL A 1 95 ? -3.928 -0.782 -2.783 1.00 96.94 95 VAL A C 1
ATOM 795 O O . VAL A 1 95 ? -4.334 -1.442 -1.829 1.00 96.94 95 VAL A O 1
ATOM 798 N N . TRP A 1 96 ? -4.687 -0.536 -3.855 1.00 97.62 96 TRP A N 1
ATOM 799 C CA . TRP A 1 96 ? -6.058 -1.041 -3.999 1.00 97.62 96 TRP A CA 1
ATOM 800 C C . TRP A 1 96 ? -6.119 -2.567 -3.858 1.00 97.62 96 TRP A C 1
ATOM 802 O O . TRP A 1 96 ? -6.866 -3.070 -3.023 1.00 97.62 96 TRP A O 1
ATOM 812 N N . GLN A 1 97 ? -5.263 -3.302 -4.577 1.00 97.50 97 GLN A N 1
ATOM 813 C CA . GLN A 1 97 ? -5.195 -4.768 -4.539 1.00 97.50 97 GLN A CA 1
ATOM 814 C C . GLN A 1 97 ? -4.827 -5.287 -3.148 1.00 97.50 97 GLN A C 1
ATOM 816 O O . GLN A 1 97 ? -5.347 -6.315 -2.716 1.00 97.50 97 GLN A O 1
ATOM 821 N N . SER A 1 98 ? -3.958 -4.571 -2.430 1.00 97.94 98 SER A N 1
ATOM 822 C CA . SER A 1 98 ? -3.593 -4.929 -1.058 1.00 97.94 98 SER A CA 1
ATOM 823 C C . SER A 1 98 ? -4.808 -4.888 -0.130 1.00 97.94 98 SER A C 1
ATOM 825 O O . SER A 1 98 ? -5.018 -5.817 0.643 1.00 97.94 98 SER A O 1
ATOM 827 N N . PHE A 1 99 ? -5.645 -3.851 -0.227 1.00 98.12 99 PHE A N 1
ATOM 828 C CA . PHE A 1 99 ? -6.865 -3.753 0.580 1.00 98.12 99 PHE A CA 1
ATOM 829 C C . PHE A 1 99 ? -7.985 -4.681 0.098 1.00 98.12 99 PHE A C 1
ATOM 831 O O . PHE A 1 99 ? -8.690 -5.249 0.931 1.00 98.12 99 PHE A O 1
ATOM 838 N N . TYR A 1 100 ? -8.145 -4.847 -1.217 1.00 97.50 100 TYR A N 1
ATOM 839 C CA . TYR A 1 100 ? -9.201 -5.673 -1.804 1.00 97.50 100 TYR A CA 1
ATOM 840 C C . TYR A 1 100 ? -9.008 -7.161 -1.484 1.00 97.50 100 TYR A C 1
ATOM 842 O O . TYR A 1 100 ? -9.951 -7.822 -1.071 1.00 97.50 100 TYR A O 1
ATOM 850 N N . HIS A 1 101 ? -7.780 -7.679 -1.598 1.00 97.12 101 HIS A N 1
ATOM 851 C CA . HIS A 1 101 ? -7.493 -9.100 -1.368 1.00 97.12 101 HIS A CA 1
ATOM 852 C C . HIS A 1 101 ? -6.960 -9.406 0.041 1.00 97.12 101 HIS A C 1
ATOM 854 O O . HIS A 1 101 ? -7.171 -10.496 0.561 1.00 97.12 101 HIS A O 1
ATOM 860 N N . GLY A 1 102 ? -6.264 -8.458 0.675 1.00 97.62 102 GLY A N 1
ATOM 861 C CA . GLY A 1 102 ? -5.564 -8.679 1.946 1.00 97.62 102 GLY A CA 1
ATOM 862 C C . GLY A 1 102 ? -6.387 -8.418 3.205 1.00 97.62 102 GLY A C 1
ATOM 863 O O . GLY A 1 102 ? -5.889 -8.599 4.314 1.00 97.62 102 GLY A O 1
ATOM 864 N N . SER A 1 103 ? -7.635 -7.969 3.075 1.00 96.94 103 SER A N 1
ATOM 865 C CA . SER A 1 103 ? -8.487 -7.622 4.221 1.00 96.94 103 SER A CA 1
ATOM 866 C C . SER A 1 103 ? -9.235 -8.818 4.834 1.00 96.94 103 SER A C 1
ATOM 868 O O . SER A 1 103 ? -9.908 -8.664 5.861 1.00 96.94 103 SER A O 1
ATOM 870 N N . GLY A 1 104 ? -9.071 -10.022 4.271 1.00 92.12 104 GLY A N 1
ATOM 871 C CA . GLY A 1 104 ? -9.804 -11.228 4.665 1.00 92.12 104 GLY A CA 1
ATOM 872 C C . GLY A 1 104 ? -11.291 -11.096 4.332 1.00 92.12 104 GLY A C 1
ATOM 873 O O . GLY A 1 104 ? -11.646 -10.575 3.285 1.00 92.12 104 GLY A O 1
ATOM 874 N N . ASN A 1 105 ? -12.171 -11.489 5.254 1.00 92.94 105 ASN A N 1
ATOM 875 C CA . ASN A 1 105 ? -13.627 -11.431 5.044 1.00 92.94 105 ASN A CA 1
ATOM 876 C C . ASN A 1 105 ? -14.228 -10.020 5.238 1.00 92.94 105 ASN A C 1
ATOM 878 O O . ASN A 1 105 ? -15.444 -9.872 5.345 1.00 92.94 105 ASN A O 1
ATOM 882 N N . LYS A 1 106 ? -13.401 -8.972 5.378 1.00 95.50 106 LYS A N 1
ATOM 883 C CA . LYS A 1 106 ? -13.881 -7.597 5.581 1.00 95.50 106 LYS A CA 1
ATOM 884 C C . LYS A 1 106 ? -14.058 -6.905 4.231 1.00 95.50 106 LYS A C 1
ATOM 886 O O . LYS A 1 106 ? -13.098 -6.740 3.491 1.00 95.50 106 LYS A O 1
ATOM 891 N N . ASN A 1 107 ? -15.248 -6.369 3.979 1.00 94.88 107 ASN A N 1
ATOM 892 C CA . ASN A 1 107 ? -15.547 -5.587 2.774 1.00 94.88 107 ASN A CA 1
ATOM 893 C C . ASN A 1 107 ? -14.951 -4.168 2.861 1.00 94.88 107 ASN A C 1
ATOM 895 O O . ASN A 1 107 ? -15.664 -3.189 3.093 1.00 94.88 107 ASN A O 1
ATOM 899 N N . VAL A 1 108 ? -13.624 -4.056 2.746 1.00 97.50 108 VAL A N 1
ATOM 900 C CA . VAL A 1 108 ? -12.882 -2.786 2.878 1.00 97.50 108 VAL A CA 1
ATOM 901 C C . VAL A 1 108 ? -12.983 -1.926 1.623 1.00 97.50 108 VAL A C 1
ATOM 903 O O . VAL A 1 108 ? -13.154 -0.712 1.719 1.00 97.50 108 VAL A O 1
ATOM 906 N N . ILE A 1 109 ? -12.895 -2.559 0.458 1.00 97.56 109 ILE A N 1
ATOM 907 C CA . ILE A 1 109 ? -13.012 -1.929 -0.855 1.00 97.56 109 ILE A CA 1
ATOM 908 C C . ILE A 1 109 ? -14.380 -2.279 -1.441 1.00 97.56 109 ILE A C 1
ATOM 910 O O . ILE A 1 109 ? -14.868 -3.394 -1.271 1.00 97.56 109 ILE A O 1
ATOM 914 N N . GLN A 1 110 ? -15.011 -1.320 -2.112 1.00 96.31 110 GLN A N 1
ATOM 915 C CA . GLN A 1 110 ? -16.287 -1.518 -2.793 1.00 96.31 110 GLN A CA 1
ATOM 916 C C . GLN A 1 110 ? -16.110 -2.522 -3.938 1.00 96.31 110 GLN A C 1
ATOM 918 O O . GLN A 1 110 ? -15.276 -2.317 -4.823 1.00 96.31 110 GLN A O 1
ATOM 923 N N . THR A 1 111 ? -16.904 -3.591 -3.948 1.00 92.69 111 THR A N 1
ATOM 924 C CA . THR A 1 111 ? -16.820 -4.662 -4.958 1.00 92.69 111 THR A CA 1
ATOM 925 C C . THR A 1 111 ? -17.080 -4.161 -6.375 1.00 92.69 111 THR A C 1
ATOM 927 O O . THR A 1 111 ? -16.441 -4.631 -7.310 1.00 92.69 111 THR A O 1
ATOM 930 N N . SER A 1 112 ? -17.916 -3.131 -6.536 1.00 91.50 112 SER A N 1
ATOM 931 C CA . SER A 1 112 ? -18.146 -2.439 -7.813 1.00 91.50 112 SER A CA 1
ATOM 932 C C . SER A 1 112 ? -16.869 -1.867 -8.443 1.00 91.50 112 SER A C 1
ATOM 934 O O . SER A 1 112 ? -16.815 -1.664 -9.652 1.00 91.50 112 SER A O 1
ATOM 936 N N . THR A 1 113 ? -15.811 -1.641 -7.656 1.00 92.38 113 THR A N 1
ATOM 937 C CA . THR A 1 113 ? -14.529 -1.131 -8.168 1.00 92.38 113 THR A CA 1
ATOM 938 C C . THR A 1 113 ? -13.617 -2.222 -8.735 1.00 92.38 113 THR A C 1
ATOM 940 O O . THR A 1 113 ? -12.600 -1.907 -9.353 1.00 92.38 113 THR A O 1
ATOM 943 N N . ALA A 1 114 ? -13.987 -3.500 -8.585 1.00 86.38 114 ALA A N 1
ATOM 944 C CA . ALA A 1 114 ? -13.196 -4.650 -9.021 1.00 86.38 114 ALA A CA 1
ATOM 945 C C . ALA A 1 114 ? -13.109 -4.833 -10.547 1.00 86.38 114 ALA A C 1
ATOM 947 O O . ALA A 1 114 ? -12.413 -5.737 -10.991 1.00 86.38 114 ALA A O 1
ATOM 948 N N . GLY A 1 115 ? -13.738 -3.966 -11.342 1.00 85.81 115 GLY A N 1
ATOM 949 C CA . GLY A 1 115 ? -13.625 -3.930 -12.806 1.00 85.81 115 GLY A CA 1
ATOM 950 C C . GLY A 1 115 ? -13.181 -2.577 -13.365 1.00 85.81 115 GLY A C 1
ATOM 951 O O . GLY A 1 115 ? -13.296 -2.356 -14.566 1.00 85.81 115 GLY A O 1
ATOM 952 N N . LEU A 1 116 ? -12.708 -1.648 -12.524 1.00 91.31 116 LEU A N 1
ATOM 953 C CA . LEU A 1 116 ? -12.283 -0.333 -13.005 1.00 91.31 116 LEU A CA 1
ATOM 954 C C . LEU A 1 116 ? -11.103 -0.447 -13.973 1.00 91.31 116 LEU A C 1
ATOM 956 O O . LEU A 1 116 ? -10.115 -1.132 -13.700 1.00 91.31 116 LEU A O 1
ATOM 960 N N . THR A 1 117 ? -11.169 0.315 -15.064 1.00 92.50 117 THR A N 1
ATOM 961 C CA . THR A 1 117 ? -10.082 0.408 -16.043 1.00 92.50 117 THR A CA 1
ATOM 962 C C . THR A 1 117 ? -8.800 0.927 -15.397 1.00 92.50 117 THR A C 1
ATOM 964 O O . THR A 1 117 ? -7.732 0.368 -15.626 1.00 92.50 117 THR A O 1
ATOM 967 N N . TYR A 1 118 ? -8.900 1.951 -14.542 1.00 93.19 118 TYR A N 1
ATOM 968 C CA . TYR A 1 118 ? -7.763 2.520 -13.821 1.00 93.19 118 TYR A CA 1
ATOM 969 C C . TYR A 1 118 ? -8.135 2.913 -12.392 1.00 93.19 118 TYR A C 1
ATOM 971 O O . TYR A 1 118 ? -9.236 3.387 -12.121 1.00 93.19 118 TYR A O 1
ATOM 979 N N . ILE A 1 119 ? -7.172 2.782 -11.480 1.00 94.69 119 ILE A N 1
ATOM 980 C CA . ILE A 1 119 ? -7.269 3.268 -10.105 1.00 94.69 119 ILE A CA 1
ATOM 981 C C . ILE A 1 119 ? -6.408 4.521 -9.980 1.00 94.69 119 ILE A C 1
ATOM 983 O O . ILE A 1 119 ? -5.194 4.431 -9.831 1.00 94.69 119 ILE A O 1
ATOM 987 N N . PHE A 1 120 ? -6.994 5.712 -10.005 1.00 92.12 120 PHE A N 1
ATOM 988 C CA . PHE A 1 120 ? -6.209 6.938 -9.842 1.00 92.12 120 PHE A CA 1
ATOM 989 C C . PHE A 1 120 ? -5.787 7.152 -8.377 1.00 92.12 120 PHE A C 1
ATOM 991 O O . PHE A 1 120 ? -6.612 6.959 -7.481 1.00 92.12 120 PHE A O 1
ATOM 998 N N . PRO A 1 121 ? -4.547 7.608 -8.093 1.00 90.69 121 PRO A N 1
ATOM 999 C CA . PRO A 1 121 ? -4.100 7.864 -6.721 1.00 90.69 121 PRO A CA 1
ATOM 1000 C C . PRO A 1 121 ? -5.029 8.795 -5.933 1.00 90.69 121 PRO A C 1
ATOM 1002 O O . PRO A 1 121 ? -5.363 8.498 -4.789 1.00 90.69 121 PRO A O 1
ATOM 1005 N N . GLY A 1 122 ? -5.507 9.875 -6.562 1.00 89.75 122 GLY A N 1
ATOM 1006 C CA . GLY A 1 122 ? -6.435 10.825 -5.936 1.00 89.75 122 GLY A CA 1
ATOM 1007 C C . GLY A 1 122 ? -7.839 10.261 -5.685 1.00 89.75 122 GLY A C 1
ATOM 1008 O O . GLY A 1 122 ? -8.534 10.730 -4.791 1.00 89.75 122 GLY A O 1
ATOM 1009 N N . ALA A 1 123 ? -8.244 9.222 -6.421 1.00 91.44 123 ALA A N 1
ATOM 1010 C CA . ALA A 1 123 ? -9.547 8.576 -6.272 1.00 91.44 123 ALA A CA 1
ATOM 1011 C C . ALA A 1 123 ? -9.517 7.376 -5.311 1.00 91.44 123 ALA A C 1
ATOM 1013 O O . ALA A 1 123 ? -10.568 6.840 -4.967 1.00 91.44 123 ALA A O 1
ATOM 1014 N N . LEU A 1 124 ? -8.335 6.950 -4.851 1.00 94.19 124 LEU A N 1
ATOM 1015 C CA . LEU A 1 124 ? -8.168 5.712 -4.091 1.00 94.19 124 LEU A CA 1
ATOM 1016 C C . LEU A 1 124 ? -9.038 5.676 -2.826 1.00 94.19 124 LEU A C 1
ATOM 1018 O O . LEU A 1 124 ? -9.683 4.667 -2.559 1.00 94.19 124 LEU A O 1
ATOM 1022 N N . VAL A 1 125 ? -9.126 6.785 -2.085 1.00 94.19 125 VAL A N 1
ATOM 1023 C CA . VAL A 1 125 ? -9.965 6.892 -0.874 1.00 94.19 125 VAL A CA 1
ATOM 1024 C C . VAL A 1 125 ? -11.451 6.661 -1.187 1.00 94.19 125 VAL A C 1
ATOM 1026 O O . VAL A 1 125 ? -12.173 6.119 -0.352 1.00 94.19 125 VAL A O 1
ATOM 1029 N N . ASN A 1 126 ? -11.907 7.001 -2.395 1.00 94.25 126 ASN A N 1
ATOM 1030 C CA . ASN A 1 126 ? -13.296 6.812 -2.822 1.00 94.25 126 ASN A CA 1
ATOM 1031 C C . ASN A 1 126 ? -13.631 5.361 -3.176 1.00 94.25 126 ASN A C 1
ATOM 1033 O O . ASN A 1 126 ? -14.805 5.034 -3.279 1.00 94.25 126 ASN A O 1
ATOM 1037 N N . THR A 1 127 ? -12.630 4.486 -3.307 1.00 96.31 127 THR A N 1
ATOM 1038 C CA . THR A 1 127 ? -12.852 3.049 -3.532 1.00 96.31 127 THR A CA 1
ATOM 1039 C C . THR A 1 127 ? -13.174 2.283 -2.247 1.00 96.31 127 THR A C 1
ATOM 1041 O O . THR A 1 127 ? -13.656 1.156 -2.307 1.00 96.31 127 THR A O 1
ATOM 1044 N N . PHE A 1 128 ? -12.936 2.876 -1.072 1.00 97.75 128 PHE A N 1
ATOM 1045 C CA . PHE A 1 128 ? -13.228 2.247 0.215 1.00 97.75 128 PHE A CA 1
ATOM 1046 C C . PHE A 1 128 ? -14.724 2.292 0.521 1.00 97.75 128 PHE A C 1
ATOM 1048 O O . PHE A 1 128 ? -15.412 3.256 0.182 1.00 97.75 128 PHE A O 1
ATOM 1055 N N . THR A 1 129 ? -15.231 1.278 1.216 1.00 97.81 129 THR A N 1
ATOM 1056 C CA . THR A 1 129 ? -16.568 1.350 1.817 1.00 97.81 129 THR A CA 1
ATOM 1057 C C . THR A 1 129 ? -16.573 2.362 2.965 1.00 97.81 129 THR A C 1
ATOM 1059 O O . THR A 1 129 ? -15.550 2.587 3.622 1.00 97.81 129 THR A O 1
ATOM 1062 N N . SER A 1 130 ? -17.729 2.970 3.249 1.00 95.25 130 SER A N 1
ATOM 1063 C CA . SER A 1 130 ? -17.847 4.057 4.235 1.00 95.25 130 SER A CA 1
ATOM 1064 C C . SER A 1 130 ? -17.276 3.693 5.610 1.00 95.25 130 SER A C 1
ATOM 1066 O O . SER A 1 130 ? -16.599 4.508 6.232 1.00 95.25 130 SER A O 1
ATOM 1068 N N . LYS A 1 131 ? -17.459 2.440 6.052 1.00 95.44 131 LYS A N 1
ATOM 1069 C CA . LYS A 1 131 ? -16.948 1.925 7.335 1.00 95.44 131 LYS A CA 1
ATOM 1070 C C . LYS A 1 131 ? -15.418 1.935 7.435 1.00 95.44 131 LYS A C 1
ATOM 1072 O O . LYS A 1 131 ? -14.876 2.102 8.526 1.00 95.44 131 LYS A O 1
ATOM 1077 N N . TYR A 1 132 ? -14.723 1.731 6.317 1.00 97.00 132 TYR A N 1
ATOM 1078 C CA . TYR A 1 132 ? -13.266 1.589 6.278 1.00 97.00 132 TYR A CA 1
ATOM 1079 C C . TYR A 1 132 ? -12.559 2.768 5.610 1.00 97.00 132 TYR A C 1
ATOM 1081 O O . TYR A 1 132 ? -11.335 2.725 5.457 1.00 97.00 132 TYR A O 1
ATOM 1089 N N . ARG A 1 133 ? -13.302 3.822 5.245 1.00 96.12 133 ARG A N 1
ATOM 1090 C CA . ARG A 1 133 ? -12.766 5.010 4.580 1.00 96.12 133 ARG A CA 1
ATOM 1091 C C . ARG A 1 133 ? -11.580 5.582 5.377 1.00 96.12 133 ARG A C 1
ATOM 1093 O O . ARG A 1 133 ? -11.733 5.899 6.561 1.00 96.12 133 ARG A O 1
ATOM 1100 N N . PRO A 1 134 ? -10.389 5.700 4.761 1.00 97.19 134 PRO A N 1
ATOM 1101 C CA . PRO A 1 134 ? -9.232 6.294 5.409 1.00 97.19 134 PRO A CA 1
ATOM 1102 C C . PRO A 1 134 ? -9.501 7.735 5.843 1.00 97.19 134 PRO A C 1
ATOM 1104 O O . PRO A 1 134 ? -10.113 8.506 5.105 1.00 97.19 134 PRO A O 1
ATOM 1107 N N . TYR A 1 135 ? -8.971 8.117 7.002 1.00 96.00 135 TYR A N 1
ATOM 1108 C CA . TYR A 1 135 ? -8.896 9.516 7.422 1.00 96.00 135 TYR A CA 1
ATOM 1109 C C . TYR A 1 135 ? -7.467 10.037 7.251 1.00 96.00 135 TYR A C 1
ATOM 1111 O O . TYR A 1 135 ? -6.503 9.260 7.284 1.00 96.00 135 TYR A O 1
ATOM 1119 N N . LYS A 1 136 ? -7.324 11.352 7.071 1.00 95.12 136 LYS A N 1
ATOM 1120 C CA . LYS A 1 136 ? -6.018 12.009 7.011 1.00 95.12 136 LYS A CA 1
ATOM 1121 C C . LYS A 1 136 ? -5.400 12.022 8.409 1.00 95.12 136 LYS A C 1
ATOM 1123 O O . LYS A 1 136 ? -5.942 12.624 9.326 1.00 95.12 136 LYS A O 1
ATOM 1128 N N . VAL A 1 137 ? -4.265 11.348 8.558 1.00 94.69 137 VAL A N 1
ATOM 1129 C CA . VAL A 1 137 ? -3.484 11.300 9.802 1.00 94.69 137 VAL A CA 1
ATOM 1130 C C . VAL A 1 137 ? -2.642 12.562 9.957 1.00 94.69 137 VAL A C 1
ATOM 1132 O O . VAL A 1 137 ? -2.489 13.060 11.063 1.00 94.69 137 VAL A O 1
ATOM 1135 N N . GLY A 1 138 ? -2.082 13.070 8.857 1.00 91.88 138 GLY A N 1
ATOM 1136 C CA . GLY A 1 138 ? -1.219 14.245 8.891 1.00 91.88 138 GLY A CA 1
ATOM 1137 C C . GLY A 1 138 ? -0.647 14.616 7.529 1.00 91.88 138 GLY A C 1
ATOM 1138 O O . GLY A 1 138 ? -0.832 13.894 6.542 1.00 91.88 138 GLY A O 1
ATOM 1139 N N . THR A 1 139 ? 0.041 15.756 7.510 1.00 91.88 139 THR A N 1
ATOM 1140 C CA . THR A 1 139 ? 0.842 16.247 6.382 1.00 91.88 139 THR A CA 1
ATOM 1141 C C . THR A 1 139 ? 2.295 16.367 6.840 1.00 91.88 139 THR A C 1
ATOM 1143 O O . THR A 1 139 ? 2.521 16.778 7.976 1.00 91.88 139 THR A O 1
ATOM 1146 N N . TYR A 1 140 ? 3.238 15.997 5.976 1.00 85.56 140 TYR A N 1
ATOM 1147 C CA . TYR A 1 140 ? 4.685 16.031 6.200 1.00 85.56 140 TYR A CA 1
ATOM 1148 C C . TYR A 1 140 ? 5.384 16.710 5.012 1.00 85.56 140 TYR A C 1
ATOM 1150 O O . TYR A 1 140 ? 4.836 16.651 3.882 1.00 85.56 140 TYR A O 1
#